Protein AF-A0A1M7YTX8-F1 (afdb_monomer_lite)

Sequence (116 aa):
MAKPPSSPSHSTALLPSEAAMLLPDNISVSIRGGKRIVEGYNNEGEKIVIETTINNVSSNTNNGFRSQSMTICDKLTVEERRDLVHEMYNEEGLTQTEIAKRLGVSQKTISNDLLS

InterPro domains:
  IPR001387 Cro/C1-type, helix-turn-helix domain [PS50943] (85-112)
  IPR007630 RNA polymerase sigma-70 region 4 [PF04545] (81-111)
  IPR010982 Lambda repressor-like, DNA-binding domain superfamily [SSF47413] (82-113)

pLDDT: mean 72.74, std 18.19, range [40.84, 97.31]

Radius of gyration: 20.07 Å; chains: 1; bounding box: 37×45×53 Å

Foldseek 3Di:
DDDDDDDPPPDPDDDPLRVVQPPPVFWDWDDDPQKIWIWGADSVRHIDIDIDGRPPPDPDDDPDDDDDDDDDDPDDDLVRLLVVLCCCCPPVVDDLVVSCVVNVHDSVSSVVSPVD

Secondary structure (DSSP, 8-state):
-PPPPPPP----SPPHHHHHHTSTTT-EEEEETTEEEEEEE-TTS-EEEEEEE-----SS----------PPPP---HHHHHHHHHHHHHTS---HHHHHHHHTS-HHHHHHHTT-

Organism: NCBI:txid1117707

Structure (mmCIF, N/CA/C/O backbone):
data_AF-A0A1M7YTX8-F1
#
_entry.id   AF-A0A1M7YTX8-F1
#
loop_
_atom_site.group_PDB
_atom_site.id
_atom_site.type_symbol
_atom_site.label_atom_id
_atom_site.label_alt_id
_atom_site.label_comp_id
_atom_site.label_asym_id
_atom_site.label_entity_id
_atom_site.label_seq_id
_atom_site.pdbx_PDB_ins_code
_atom_site.Cartn_x
_atom_site.Cartn_y
_atom_site.Cartn_z
_atom_site.occupancy
_atom_site.B_iso_or_equiv
_atom_site.auth_seq_id
_atom_site.auth_comp_id
_atom_site.auth_asym_id
_atom_site.auth_atom_id
_atom_site.pdbx_PDB_model_num
ATOM 1 N N . MET A 1 1 ? -7.696 34.373 27.602 1.00 47.12 1 MET A N 1
ATOM 2 C CA . MET A 1 1 ? -8.181 33.894 26.288 1.00 47.12 1 MET A CA 1
ATOM 3 C C . MET A 1 1 ? -7.073 33.042 25.689 1.00 47.12 1 MET A C 1
ATOM 5 O O . MET A 1 1 ? -5.994 33.574 25.467 1.00 47.12 1 MET A O 1
ATOM 9 N N . ALA A 1 2 ? -7.277 31.730 25.559 1.00 47.91 2 ALA A N 1
ATOM 10 C CA . ALA A 1 2 ? -6.274 30.818 25.004 1.00 47.91 2 ALA A CA 1
ATOM 11 C C . ALA A 1 2 ? -6.311 30.868 23.466 1.00 47.91 2 ALA A C 1
ATOM 13 O O . ALA A 1 2 ? -7.390 30.927 22.877 1.00 47.91 2 ALA A O 1
ATOM 14 N N . LYS A 1 3 ? -5.136 30.895 22.830 1.00 46.19 3 LYS A N 1
ATOM 15 C CA . LYS A 1 3 ? -4.979 30.899 21.368 1.00 46.19 3 LYS A CA 1
ATOM 16 C C . LYS A 1 3 ? -5.351 29.507 20.825 1.00 46.19 3 LYS A C 1
ATOM 18 O O . LYS A 1 3 ? -4.926 28.525 21.433 1.00 46.19 3 LYS A O 1
ATOM 23 N N . PRO A 1 4 ? -6.135 29.393 19.737 1.00 49.41 4 PRO A N 1
ATOM 24 C CA . PRO A 1 4 ? -6.479 28.090 19.175 1.00 49.41 4 PRO A CA 1
ATOM 25 C C . PRO A 1 4 ? -5.220 27.379 18.645 1.00 49.41 4 PRO A C 1
ATOM 27 O O . PRO A 1 4 ? -4.297 28.061 18.180 1.00 49.41 4 PRO A O 1
ATOM 30 N N . PRO A 1 5 ? -5.161 26.037 18.719 1.00 48.78 5 PRO A N 1
ATOM 31 C CA . PRO A 1 5 ? -4.052 25.270 18.168 1.00 48.78 5 PRO A CA 1
ATOM 32 C C . PRO A 1 5 ? -3.981 25.487 16.652 1.00 48.78 5 PRO A C 1
ATOM 34 O O . PRO A 1 5 ? -4.990 25.429 15.951 1.00 48.78 5 PRO A O 1
ATOM 37 N N . SER A 1 6 ? -2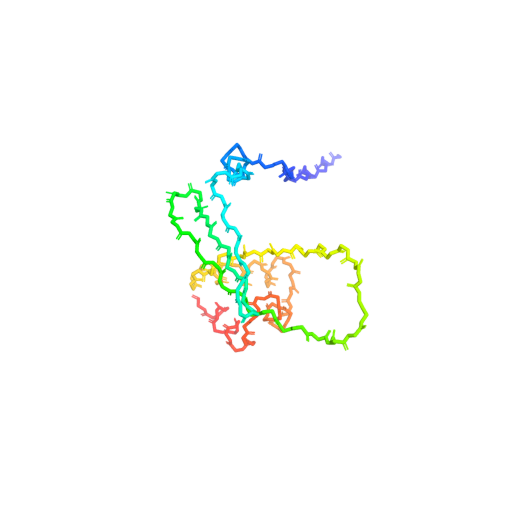.785 25.789 16.152 1.00 48.56 6 SER A N 1
ATOM 38 C CA . SER A 1 6 ? -2.514 25.917 14.722 1.00 48.56 6 SER A CA 1
ATOM 39 C C . SER A 1 6 ? -2.620 24.547 14.059 1.00 48.56 6 SER A C 1
ATOM 41 O O . SER A 1 6 ? -1.831 23.659 14.379 1.00 48.56 6 SER A O 1
ATOM 43 N N . SER A 1 7 ? -3.566 24.384 13.136 1.00 47.56 7 SER A N 1
ATOM 44 C CA . SER A 1 7 ? -3.673 23.188 12.299 1.00 47.56 7 SER A CA 1
ATOM 45 C C . SER A 1 7 ? -2.378 22.976 11.501 1.00 47.56 7 SER A C 1
ATOM 47 O O . SER A 1 7 ? -1.881 23.942 10.911 1.00 47.56 7 SER A O 1
ATOM 49 N N . PRO A 1 8 ? -1.820 21.754 11.442 1.00 45.25 8 PRO A N 1
ATOM 50 C CA . PRO A 1 8 ? -0.684 21.473 10.579 1.00 45.25 8 PRO A CA 1
ATOM 51 C C . PRO A 1 8 ? -1.114 21.623 9.115 1.00 45.25 8 PRO A C 1
ATOM 53 O O . PRO A 1 8 ? -2.045 20.975 8.635 1.00 45.25 8 PRO A O 1
ATOM 56 N N . SER A 1 9 ? -0.452 22.537 8.407 1.00 45.31 9 SER A N 1
ATOM 57 C CA . SER A 1 9 ? -0.633 22.753 6.974 1.00 45.31 9 SER A CA 1
ATOM 58 C C . SER A 1 9 ? 0.057 21.620 6.216 1.00 45.31 9 SER A C 1
ATOM 60 O O . SER A 1 9 ? 1.204 21.760 5.797 1.00 45.31 9 SER A O 1
ATOM 62 N N . HIS A 1 10 ? -0.625 20.489 6.049 1.00 40.84 10 HIS A N 1
ATOM 63 C CA . HIS A 1 10 ? -0.174 19.443 5.135 1.00 40.84 10 HIS A CA 1
ATOM 64 C C . HIS A 1 10 ? -0.371 19.948 3.703 1.00 40.84 10 HIS A C 1
ATOM 66 O O . HIS A 1 10 ? -1.485 20.005 3.186 1.00 40.84 10 HIS A O 1
ATOM 72 N N . SER A 1 11 ? 0.722 20.399 3.092 1.00 44.53 11 SER A N 1
ATOM 73 C CA . SER A 1 11 ? 0.757 20.770 1.681 1.00 44.53 11 SER A CA 1
ATOM 74 C C . SER A 1 11 ? 0.370 19.561 0.828 1.00 44.53 11 SER A C 1
ATOM 76 O O . SER A 1 11 ? 0.998 18.515 0.925 1.00 44.53 11 SER A O 1
ATOM 78 N N . THR A 1 12 ? -0.640 19.708 -0.030 1.00 52.41 12 THR A N 1
ATOM 79 C CA . THR A 1 12 ? -0.988 18.733 -1.080 1.00 52.41 12 THR A CA 1
ATOM 80 C C . THR A 1 12 ? -0.157 18.917 -2.354 1.00 52.41 12 THR A C 1
ATOM 82 O O . THR A 1 12 ? -0.441 18.288 -3.371 1.00 52.41 12 THR A O 1
ATOM 85 N N . ALA A 1 13 ? 0.817 19.831 -2.348 1.00 56.03 13 ALA A N 1
ATOM 86 C CA . ALA A 1 13 ? 1.682 20.058 -3.495 1.00 56.03 13 ALA A CA 1
ATOM 87 C C . ALA A 1 13 ? 2.746 18.959 -3.578 1.00 56.03 13 ALA A C 1
ATOM 89 O O . ALA A 1 13 ? 3.433 18.699 -2.592 1.00 56.03 13 ALA A O 1
ATOM 90 N N . LEU A 1 14 ? 2.885 18.370 -4.768 1.00 55.81 14 LEU A N 1
ATOM 91 C CA . LEU A 1 14 ? 3.946 17.414 -5.064 1.00 55.81 14 LEU A CA 1
ATOM 92 C C . LEU A 1 14 ? 5.313 18.072 -4.869 1.00 55.81 14 LEU A C 1
ATOM 94 O O . LEU A 1 14 ? 5.547 19.203 -5.314 1.00 55.81 14 LEU A O 1
ATOM 98 N N . LEU A 1 15 ? 6.225 17.344 -4.241 1.00 70.44 15 LEU A N 1
ATOM 99 C CA . LEU A 1 15 ? 7.632 17.690 -4.200 1.00 70.44 15 LEU A CA 1
ATOM 100 C C . LEU A 1 15 ? 8.207 17.697 -5.628 1.00 70.44 15 LEU A C 1
ATOM 102 O O . LEU A 1 15 ? 7.736 16.966 -6.502 1.00 70.44 15 LEU A O 1
ATOM 106 N N . PRO A 1 16 ? 9.265 18.482 -5.892 1.00 68.00 16 PRO A N 1
ATOM 107 C CA . PRO A 1 16 ? 9.908 18.507 -7.206 1.00 68.00 16 PRO A CA 1
ATOM 108 C C . PRO A 1 16 ? 10.374 17.127 -7.697 1.00 68.00 16 PRO A C 1
ATOM 110 O O . PRO A 1 16 ? 10.324 16.862 -8.896 1.00 68.00 16 PRO A O 1
ATOM 113 N N . SER A 1 17 ? 10.785 16.241 -6.782 1.00 59.97 17 SER A N 1
ATOM 114 C CA . SER A 1 17 ? 11.129 14.847 -7.090 1.00 59.97 17 SER A CA 1
ATOM 115 C C . SER A 1 17 ? 9.914 14.051 -7.570 1.00 59.97 17 SER A C 1
ATOM 117 O O . SER A 1 17 ? 9.990 13.391 -8.600 1.00 59.97 17 SER A O 1
ATOM 119 N N . GLU A 1 18 ? 8.771 14.192 -6.896 1.00 58.19 18 GLU A N 1
ATOM 120 C CA . GLU A 1 18 ? 7.511 13.539 -7.268 1.00 58.19 18 GLU A CA 1
ATOM 121 C C . GLU A 1 18 ? 6.988 14.054 -8.618 1.00 58.19 18 GLU A C 1
ATOM 123 O O . GLU A 1 18 ? 6.512 13.284 -9.451 1.00 58.19 18 GLU A O 1
ATOM 128 N N . ALA A 1 19 ? 7.134 15.354 -8.887 1.00 64.12 19 ALA A N 1
ATOM 129 C CA . ALA A 1 19 ? 6.775 15.943 -10.175 1.00 64.12 19 ALA A CA 1
ATOM 130 C C . ALA A 1 19 ? 7.674 15.445 -11.324 1.00 64.12 19 ALA A C 1
ATOM 132 O O . ALA A 1 19 ? 7.191 15.243 -12.439 1.00 64.12 19 ALA A O 1
ATOM 133 N N . ALA A 1 20 ? 8.964 15.208 -11.065 1.00 62.69 20 ALA A N 1
ATOM 134 C CA . ALA A 1 20 ? 9.908 14.682 -12.053 1.00 62.69 20 ALA A CA 1
ATOM 135 C C . ALA A 1 20 ? 9.636 13.211 -12.425 1.00 62.69 20 ALA A C 1
ATOM 137 O O . ALA A 1 20 ? 9.949 12.783 -13.539 1.00 62.69 20 ALA A O 1
ATOM 138 N N . MET A 1 21 ? 9.012 12.442 -11.529 1.00 56.25 21 MET A N 1
ATOM 139 C CA . MET A 1 21 ? 8.574 11.071 -11.817 1.00 56.25 21 MET A CA 1
ATOM 140 C C . MET A 1 21 ? 7.440 11.041 -12.844 1.00 56.25 21 MET A C 1
ATOM 142 O O . MET A 1 21 ? 7.345 10.090 -13.607 1.00 56.25 21 MET A O 1
ATOM 146 N N . LEU A 1 22 ? 6.615 12.090 -12.923 1.00 56.59 22 LEU A N 1
ATOM 147 C CA . LEU A 1 22 ? 5.528 12.205 -13.904 1.00 56.59 22 LEU A CA 1
ATOM 148 C C . LEU A 1 22 ? 6.015 12.577 -15.313 1.00 56.59 22 LEU A C 1
ATOM 150 O O . LEU A 1 22 ? 5.196 12.697 -16.229 1.00 56.59 22 LEU A O 1
ATOM 154 N N . LEU A 1 23 ? 7.325 12.777 -15.505 1.00 59.34 23 LEU A N 1
ATOM 155 C CA . LEU A 1 23 ? 7.879 12.977 -16.837 1.00 59.34 23 LEU A CA 1
ATOM 156 C C . LEU A 1 23 ? 7.697 11.688 -17.657 1.00 59.34 23 LEU A C 1
ATOM 158 O O . LEU A 1 23 ? 8.020 10.602 -17.170 1.00 59.34 23 LEU A O 1
ATOM 162 N N . PRO A 1 24 ? 7.202 11.791 -18.903 1.00 55.69 24 PRO A N 1
ATOM 163 C CA . PRO A 1 24 ? 6.803 10.643 -19.721 1.00 55.69 24 PRO A CA 1
ATOM 164 C C . PRO A 1 24 ? 7.938 9.648 -20.006 1.00 55.69 24 PRO A C 1
ATOM 166 O O . PRO A 1 24 ? 7.662 8.508 -20.364 1.00 55.69 24 PRO A O 1
ATOM 169 N N . ASP A 1 25 ? 9.194 10.053 -19.805 1.00 61.44 25 ASP A N 1
ATOM 170 C CA . ASP A 1 25 ? 10.375 9.218 -20.035 1.00 61.44 25 ASP A CA 1
ATOM 171 C C . ASP A 1 25 ? 10.741 8.336 -18.823 1.00 61.44 25 ASP A C 1
ATOM 173 O O . ASP A 1 25 ? 11.516 7.391 -18.962 1.00 61.44 25 ASP A O 1
ATOM 177 N N . ASN A 1 26 ? 10.172 8.612 -17.641 1.00 65.50 26 ASN A N 1
ATOM 178 C CA . ASN A 1 26 ? 10.487 7.914 -16.387 1.00 65.50 26 ASN A CA 1
ATOM 179 C C . ASN A 1 26 ? 9.441 6.868 -15.982 1.00 65.50 26 ASN A C 1
ATOM 181 O O . ASN A 1 26 ? 9.687 6.092 -15.057 1.00 65.50 26 ASN A O 1
ATOM 185 N N . ILE A 1 27 ? 8.287 6.839 -16.655 1.00 70.81 27 ILE A N 1
ATOM 186 C CA . ILE A 1 27 ? 7.209 5.881 -16.398 1.00 70.81 27 ILE A CA 1
ATOM 187 C C . ILE A 1 27 ? 6.814 5.200 -17.706 1.00 70.81 27 ILE A C 1
ATOM 189 O O . ILE A 1 27 ? 6.398 5.841 -18.667 1.00 70.81 27 ILE A O 1
ATOM 193 N N . SER A 1 28 ? 6.870 3.872 -17.714 1.00 75.81 28 SER A N 1
ATOM 194 C CA . SER A 1 28 ? 6.384 3.032 -18.808 1.00 75.81 28 SER A CA 1
ATOM 195 C C . SER A 1 28 ? 5.122 2.302 -18.365 1.00 75.81 28 SER A C 1
ATOM 197 O O . SER A 1 28 ? 5.079 1.693 -17.296 1.00 75.81 28 SER A O 1
ATOM 199 N N . VAL A 1 29 ? 4.080 2.334 -19.198 1.00 77.69 29 VAL A N 1
ATOM 200 C CA . VAL A 1 29 ? 2.866 1.536 -18.995 1.00 77.69 29 VAL A CA 1
ATOM 201 C C . VAL A 1 29 ? 2.666 0.632 -20.199 1.00 77.69 29 VAL A C 1
ATOM 203 O O . VAL A 1 29 ? 2.536 1.099 -21.329 1.00 77.69 29 VAL A O 1
ATOM 206 N N . SER A 1 30 ? 2.582 -0.676 -19.960 1.00 76.12 30 SER A N 1
ATOM 207 C CA . SER A 1 30 ? 2.268 -1.655 -20.999 1.00 76.12 30 SER A CA 1
ATOM 208 C C . SER A 1 30 ? 1.071 -2.521 -20.616 1.00 76.12 30 SER A C 1
ATOM 210 O O . SER A 1 30 ? 0.842 -2.830 -19.448 1.00 76.12 30 SER A O 1
ATOM 212 N N . ILE A 1 31 ? 0.270 -2.901 -21.615 1.00 73.69 31 ILE A N 1
ATOM 213 C CA . ILE A 1 31 ? -0.873 -3.802 -21.444 1.00 73.69 31 ILE A CA 1
ATOM 214 C C . ILE A 1 31 ? -0.724 -4.949 -22.439 1.00 73.69 31 ILE A C 1
ATOM 216 O O . ILE A 1 31 ? -0.774 -4.732 -23.650 1.00 73.69 31 ILE A O 1
ATOM 220 N N . ARG A 1 32 ? -0.528 -6.174 -21.944 1.00 72.00 32 ARG A N 1
ATOM 221 C CA . ARG A 1 32 ? -0.392 -7.384 -22.772 1.00 72.00 32 ARG A CA 1
ATOM 222 C C . ARG A 1 32 ? -1.063 -8.569 -22.089 1.00 72.00 32 ARG A C 1
ATOM 224 O O . ARG A 1 32 ? -0.914 -8.756 -20.889 1.00 72.00 32 ARG A O 1
ATOM 231 N N . GLY A 1 33 ? -1.811 -9.370 -22.850 1.00 67.75 33 GLY A N 1
ATOM 232 C CA . GLY A 1 33 ? -2.391 -10.628 -22.355 1.00 67.75 33 GLY A CA 1
ATOM 233 C C . GLY A 1 33 ? -3.290 -10.483 -21.119 1.00 67.75 33 GLY A C 1
ATOM 234 O O . GLY A 1 33 ? -3.252 -11.337 -20.243 1.00 67.75 33 GLY A O 1
ATOM 235 N N . GLY A 1 34 ? -4.046 -9.384 -21.002 1.00 72.25 34 GLY A N 1
ATOM 236 C CA . GLY A 1 34 ? -4.882 -9.118 -19.823 1.00 72.25 34 GLY A CA 1
ATOM 237 C C . GLY A 1 34 ? -4.106 -8.671 -18.579 1.00 72.25 34 GLY A C 1
ATOM 238 O O . GLY A 1 34 ? -4.695 -8.553 -17.509 1.00 72.25 34 GLY A O 1
ATOM 239 N N . LYS A 1 35 ? -2.807 -8.387 -18.698 1.00 72.94 35 LYS A N 1
ATOM 240 C CA . LYS A 1 35 ? -1.973 -7.827 -17.632 1.00 72.94 35 LYS A CA 1
ATOM 241 C C . LYS A 1 35 ? -1.595 -6.388 -17.952 1.00 72.94 35 LYS A C 1
ATOM 243 O O . LYS A 1 35 ? -1.303 -6.068 -19.105 1.00 72.94 35 LYS A O 1
ATOM 248 N N . ARG A 1 36 ? -1.596 -5.533 -16.932 1.00 78.62 36 ARG A N 1
ATOM 249 C CA . ARG A 1 36 ? -1.014 -4.188 -16.959 1.00 78.62 36 ARG A CA 1
ATOM 250 C C . ARG A 1 36 ?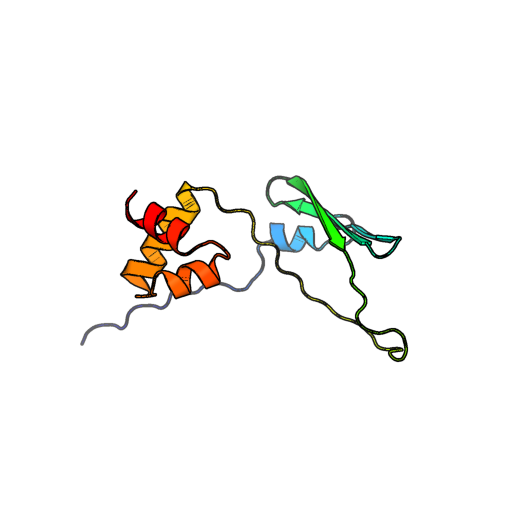 0.304 -4.227 -16.203 1.00 78.62 36 ARG A C 1
ATOM 252 O O . ARG A 1 36 ? 0.333 -4.726 -15.083 1.00 78.62 36 ARG A O 1
ATOM 259 N N . ILE A 1 37 ? 1.352 -3.688 -16.803 1.00 78.06 37 ILE A N 1
ATOM 260 C CA . ILE A 1 37 ? 2.655 -3.512 -16.171 1.00 78.06 37 ILE A CA 1
ATOM 261 C C . ILE A 1 37 ? 2.936 -2.016 -16.145 1.00 78.06 37 ILE A C 1
ATOM 263 O O . ILE A 1 37 ? 2.869 -1.364 -17.188 1.00 78.06 37 ILE A O 1
ATOM 267 N N . VAL A 1 38 ? 3.214 -1.488 -14.958 1.00 83.06 38 VAL A N 1
ATOM 268 C CA . VAL A 1 38 ? 3.700 -0.123 -14.753 1.00 83.06 38 VAL A CA 1
ATOM 269 C C . VAL A 1 38 ? 5.134 -0.224 -14.265 1.00 83.06 38 VAL A C 1
ATOM 271 O O . VAL A 1 38 ? 5.395 -0.889 -13.267 1.00 83.06 38 VAL A O 1
ATOM 274 N N . GLU A 1 39 ? 6.054 0.408 -14.974 1.00 79.69 39 GLU A N 1
ATOM 275 C CA . GLU A 1 39 ? 7.457 0.502 -14.592 1.00 79.69 39 GLU A CA 1
ATOM 276 C C . GLU A 1 39 ? 7.800 1.963 -14.326 1.00 79.69 39 GLU A C 1
ATOM 278 O O . GLU A 1 39 ? 7.374 2.843 -15.073 1.00 79.69 39 GLU A O 1
ATOM 283 N N . GLY A 1 40 ? 8.588 2.211 -13.290 1.00 81.12 40 GLY A N 1
ATOM 284 C CA . GLY A 1 40 ? 9.122 3.530 -12.979 1.00 81.12 40 GLY A CA 1
ATOM 285 C C . GLY A 1 40 ? 10.255 3.431 -11.971 1.00 81.12 40 GLY A C 1
ATOM 286 O O . GLY A 1 40 ? 10.808 2.351 -11.766 1.00 81.12 40 GLY A O 1
ATOM 287 N N . TYR A 1 41 ? 10.581 4.545 -11.331 1.00 75.69 41 TYR A N 1
ATOM 288 C CA . TYR A 1 41 ? 11.588 4.617 -10.275 1.00 75.69 41 TYR A CA 1
ATOM 289 C C . TYR A 1 41 ? 10.963 5.207 -9.010 1.00 75.69 41 TYR A C 1
ATOM 291 O O . TYR A 1 41 ? 10.036 5.995 -9.152 1.00 75.69 41 TYR A O 1
ATOM 299 N N . ASN A 1 42 ? 11.410 4.830 -7.807 1.00 71.94 42 ASN A N 1
ATOM 300 C CA . ASN A 1 42 ? 11.018 5.486 -6.550 1.00 71.94 42 ASN A CA 1
ATOM 301 C C . ASN A 1 42 ? 11.872 6.750 -6.289 1.00 71.94 42 ASN A C 1
ATOM 303 O O . ASN A 1 42 ? 12.736 7.108 -7.092 1.00 71.94 42 ASN A O 1
ATOM 307 N N . ASN A 1 43 ? 11.637 7.436 -5.165 1.00 63.25 43 ASN A N 1
ATOM 308 C CA . ASN A 1 43 ? 12.376 8.653 -4.788 1.00 63.25 43 ASN A CA 1
ATOM 309 C C . ASN A 1 43 ? 13.878 8.419 -4.536 1.00 63.25 43 ASN A C 1
ATOM 311 O O . ASN A 1 43 ? 14.652 9.374 -4.541 1.00 63.25 43 ASN A O 1
ATOM 315 N N . GLU A 1 44 ? 14.292 7.169 -4.339 1.00 70.75 44 GLU A N 1
ATOM 316 C CA . GLU A 1 44 ? 15.689 6.765 -4.157 1.00 70.75 44 GLU A CA 1
ATOM 317 C C . GLU A 1 44 ? 16.361 6.382 -5.489 1.00 70.75 44 GLU A C 1
ATOM 319 O O . GLU A 1 44 ? 17.558 6.102 -5.535 1.00 70.75 44 GLU A O 1
ATOM 324 N N . GLY A 1 45 ? 15.611 6.409 -6.599 1.00 67.38 45 GLY A N 1
ATOM 325 C CA . GLY A 1 45 ? 16.090 6.018 -7.924 1.00 67.38 45 GLY A CA 1
ATOM 326 C C . GLY A 1 45 ? 16.061 4.508 -8.174 1.00 67.38 45 GLY A C 1
ATOM 327 O O . GLY A 1 45 ? 16.640 4.040 -9.156 1.00 67.38 45 GLY A O 1
ATOM 328 N N . GLU A 1 46 ? 15.392 3.727 -7.327 1.00 72.06 46 GLU A N 1
ATOM 329 C CA . GLU A 1 46 ? 15.239 2.283 -7.506 1.00 72.06 46 GLU A CA 1
ATOM 330 C C . GLU A 1 46 ? 14.092 1.966 -8.463 1.00 72.06 46 GLU A C 1
ATOM 332 O O . GLU A 1 46 ? 13.022 2.567 -8.387 1.00 72.06 46 GLU A O 1
ATOM 337 N N . LYS A 1 47 ? 14.281 0.985 -9.354 1.00 79.75 47 LYS A N 1
ATOM 338 C CA . LYS A 1 47 ? 13.245 0.598 -10.318 1.00 79.75 47 LYS A CA 1
ATOM 339 C C . LYS A 1 47 ? 12.096 -0.138 -9.621 1.00 79.75 47 LYS A C 1
ATOM 341 O O . LYS A 1 47 ? 12.295 -1.211 -9.057 1.00 79.75 47 LYS A O 1
ATOM 346 N N . ILE A 1 48 ? 10.879 0.371 -9.782 1.00 77.25 48 ILE A N 1
ATOM 347 C CA . ILE A 1 48 ? 9.638 -0.261 -9.330 1.00 77.25 48 ILE A CA 1
ATOM 348 C C . ILE A 1 48 ? 8.890 -0.832 -10.535 1.00 77.25 48 ILE A C 1
ATOM 350 O O . ILE A 1 48 ? 8.726 -0.164 -11.556 1.00 77.25 48 ILE A O 1
ATOM 354 N N . VAL A 1 49 ? 8.424 -2.078 -10.414 1.00 79.50 49 VAL A N 1
ATOM 355 C CA . VAL A 1 49 ? 7.592 -2.749 -11.422 1.00 79.50 49 VAL A CA 1
ATOM 356 C C . VAL A 1 49 ? 6.330 -3.272 -10.754 1.00 79.50 49 VAL A C 1
ATOM 358 O O . VAL A 1 49 ? 6.392 -4.113 -9.859 1.00 79.50 49 VAL A O 1
ATOM 361 N N . ILE A 1 50 ? 5.179 -2.793 -11.210 1.00 78.19 50 ILE A N 1
ATOM 362 C CA . ILE A 1 50 ? 3.869 -3.198 -10.708 1.00 78.19 50 ILE A CA 1
ATOM 363 C C . ILE A 1 50 ? 3.141 -3.955 -11.807 1.00 78.19 50 ILE A C 1
ATOM 365 O O . ILE A 1 50 ? 2.765 -3.387 -12.832 1.00 78.19 50 ILE A O 1
ATOM 369 N N . GLU A 1 51 ? 2.913 -5.243 -11.569 1.00 76.94 51 GLU A N 1
ATOM 370 C CA . GLU A 1 51 ? 2.054 -6.071 -12.406 1.00 76.94 51 GLU A CA 1
ATOM 371 C C . GLU A 1 51 ? 0.652 -6.140 -11.796 1.00 76.94 51 GLU A C 1
ATOM 373 O O . GLU A 1 51 ? 0.466 -6.470 -10.626 1.00 76.94 51 GLU A O 1
ATOM 378 N N . THR A 1 52 ? -0.364 -5.844 -12.597 1.00 72.75 52 THR A N 1
ATOM 379 C CA . THR A 1 52 ? -1.770 -5.966 -12.210 1.00 72.75 52 THR A CA 1
ATOM 380 C C . THR A 1 52 ? -2.509 -6.816 -13.231 1.00 72.75 52 THR A C 1
ATOM 382 O O . THR A 1 52 ? -2.435 -6.573 -14.437 1.00 72.75 52 THR A O 1
ATOM 385 N N . THR A 1 53 ? -3.269 -7.801 -12.756 1.00 75.00 53 THR A N 1
ATOM 386 C CA . THR A 1 53 ? -4.166 -8.576 -13.621 1.00 75.00 53 THR A CA 1
ATOM 387 C C . THR A 1 53 ? -5.444 -7.781 -13.871 1.00 75.00 53 THR A C 1
ATOM 389 O O . THR A 1 53 ? -6.142 -7.390 -12.936 1.00 75.00 53 THR A O 1
ATOM 392 N N . ILE A 1 54 ? -5.767 -7.542 -15.140 1.00 68.81 54 ILE A N 1
ATOM 393 C CA . ILE A 1 54 ? -7.012 -6.896 -15.551 1.00 68.81 54 ILE A CA 1
ATOM 394 C C . ILE A 1 54 ? -8.089 -7.978 -15.655 1.00 68.81 54 ILE A C 1
ATOM 396 O O . ILE A 1 54 ? -8.292 -8.585 -16.707 1.00 68.81 54 ILE A O 1
ATOM 400 N N . ASN A 1 55 ? -8.825 -8.191 -14.567 1.00 62.94 55 ASN A N 1
ATOM 401 C CA . ASN A 1 55 ? -10.058 -8.971 -14.611 1.00 62.94 55 ASN A CA 1
ATOM 402 C C . ASN A 1 55 ? -11.146 -8.108 -15.263 1.00 62.94 55 ASN A C 1
ATOM 404 O O . ASN A 1 55 ? -11.818 -7.315 -14.601 1.00 62.94 55 ASN A O 1
ATOM 408 N N . ASN A 1 56 ? -11.286 -8.209 -16.586 1.00 59.81 56 ASN A N 1
ATOM 409 C CA . ASN A 1 56 ? -12.38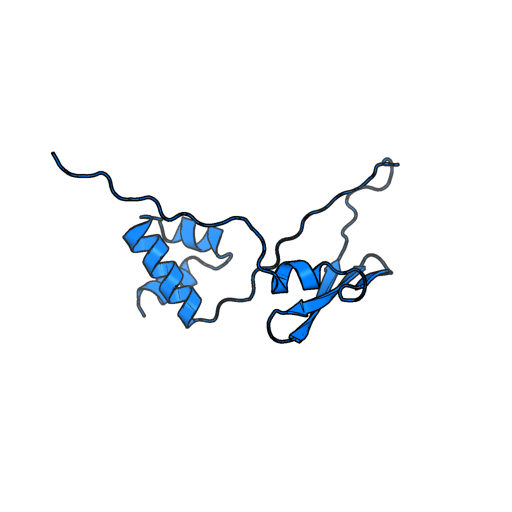7 -7.582 -17.312 1.00 59.81 56 ASN A CA 1
ATOM 410 C C . ASN A 1 56 ? -13.705 -8.247 -16.895 1.00 59.81 56 ASN A C 1
ATOM 412 O O . ASN A 1 56 ? -14.115 -9.254 -17.467 1.00 59.81 56 ASN A O 1
ATOM 416 N N . VAL A 1 57 ? -14.386 -7.683 -15.897 1.00 53.47 57 VAL A N 1
ATOM 417 C CA . VAL A 1 57 ? -15.772 -8.055 -15.621 1.00 53.47 57 VAL A CA 1
ATOM 418 C C . VAL A 1 57 ? -16.646 -7.389 -16.691 1.00 53.47 57 VAL A C 1
ATOM 420 O O . VAL A 1 57 ? -16.796 -6.169 -16.720 1.00 53.47 57 VAL A O 1
ATOM 423 N N . SER A 1 58 ? -17.191 -8.234 -17.569 1.00 51.38 58 SER A N 1
ATOM 424 C CA . SER A 1 58 ? -18.117 -7.975 -18.682 1.00 51.38 58 SER A CA 1
ATOM 425 C C . SER A 1 58 ? -17.505 -7.555 -20.032 1.00 51.38 58 SER A C 1
ATOM 427 O O . SER A 1 58 ? -17.172 -6.397 -20.295 1.00 51.38 58 SER A O 1
ATOM 429 N N . SER A 1 59 ? -17.482 -8.535 -20.934 1.00 54.22 59 SER A N 1
ATOM 430 C CA . SER A 1 59 ? -17.690 -8.387 -22.371 1.00 54.22 59 SER A CA 1
ATOM 431 C C . SER A 1 59 ? -19.143 -7.966 -22.638 1.00 54.22 59 SER A C 1
ATOM 433 O O . SER A 1 59 ? -20.044 -8.761 -22.379 1.00 54.22 59 SER A O 1
ATOM 435 N N . ASN A 1 60 ? -19.383 -6.739 -23.116 1.00 52.66 60 ASN A N 1
ATOM 436 C CA . ASN A 1 60 ? -20.173 -6.515 -24.346 1.00 52.66 60 ASN A CA 1
ATOM 437 C C . ASN A 1 60 ? -20.556 -5.069 -24.657 1.00 52.66 60 ASN A C 1
ATOM 439 O O . ASN A 1 60 ? -20.992 -4.811 -25.770 1.00 52.66 60 ASN A O 1
ATOM 443 N N . THR A 1 61 ? -20.345 -4.096 -23.784 1.00 53.75 61 THR A N 1
ATOM 444 C CA . THR A 1 61 ? -20.596 -2.697 -24.160 1.00 53.75 61 THR A CA 1
ATOM 445 C C . THR A 1 61 ? -19.685 -1.809 -23.349 1.00 53.75 61 THR A C 1
ATOM 447 O O . THR A 1 61 ? -19.873 -1.752 -22.142 1.00 53.75 61 THR A O 1
ATOM 450 N N . ASN A 1 62 ? -18.701 -1.154 -23.972 1.00 49.69 62 ASN A N 1
ATOM 451 C CA . ASN A 1 62 ? -18.218 0.168 -23.554 1.00 49.69 62 ASN A CA 1
ATOM 452 C C . ASN A 1 62 ? -17.128 0.672 -24.515 1.00 49.69 62 ASN A C 1
ATOM 454 O O . ASN A 1 62 ? -15.945 0.413 -24.317 1.00 49.69 62 ASN A O 1
ATOM 458 N N . ASN A 1 63 ? -17.532 1.472 -25.507 1.00 49.41 63 ASN A N 1
ATOM 459 C CA . ASN A 1 63 ? -16.654 2.380 -26.263 1.00 49.41 63 ASN A CA 1
ATOM 460 C C . ASN A 1 63 ? -16.313 3.635 -25.424 1.00 49.41 63 ASN A C 1
ATOM 462 O O . ASN A 1 63 ? -16.389 4.760 -25.910 1.00 49.41 63 ASN A O 1
ATOM 466 N N . GLY A 1 64 ? -16.037 3.462 -24.131 1.00 46.88 64 GLY A N 1
ATOM 467 C CA . GLY A 1 64 ? -15.849 4.558 -23.183 1.00 46.88 64 GLY A CA 1
ATOM 468 C C . GLY A 1 64 ? -14.392 4.701 -22.761 1.00 46.88 64 GLY A C 1
ATOM 469 O O . GLY A 1 64 ? -13.734 3.707 -22.454 1.00 46.88 64 GLY A O 1
ATOM 470 N N . PHE A 1 65 ? -13.910 5.945 -22.702 1.00 44.53 65 PHE A N 1
ATOM 471 C CA . PHE A 1 65 ? -12.665 6.302 -22.021 1.00 44.53 65 PHE A CA 1
ATOM 472 C C . PHE A 1 65 ? -12.692 5.748 -20.587 1.00 44.53 65 PHE A C 1
ATOM 474 O O . PHE A 1 65 ? -13.577 6.081 -19.799 1.00 44.53 65 PHE A O 1
ATOM 481 N N . ARG A 1 66 ? -11.740 4.868 -20.257 1.00 54.03 66 ARG A N 1
ATOM 482 C CA . ARG A 1 66 ? -11.588 4.285 -18.919 1.00 54.03 66 ARG A CA 1
ATOM 483 C C . ARG A 1 66 ? -10.408 4.943 -18.217 1.00 54.03 66 ARG A C 1
ATOM 485 O O . ARG A 1 66 ? -9.262 4.660 -18.549 1.00 54.03 66 ARG A O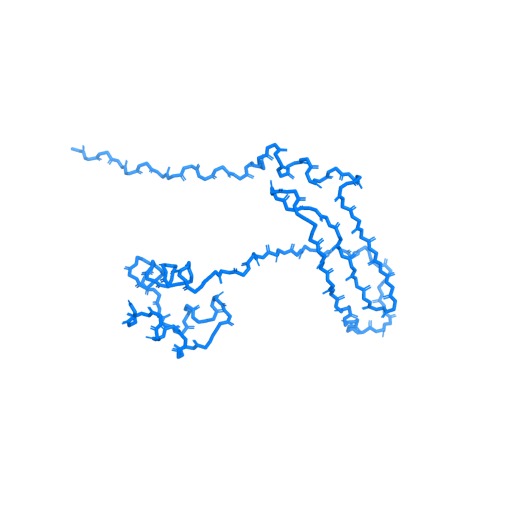 1
ATOM 492 N N . SER A 1 67 ? -10.710 5.771 -17.223 1.00 46.31 67 SER A N 1
ATOM 493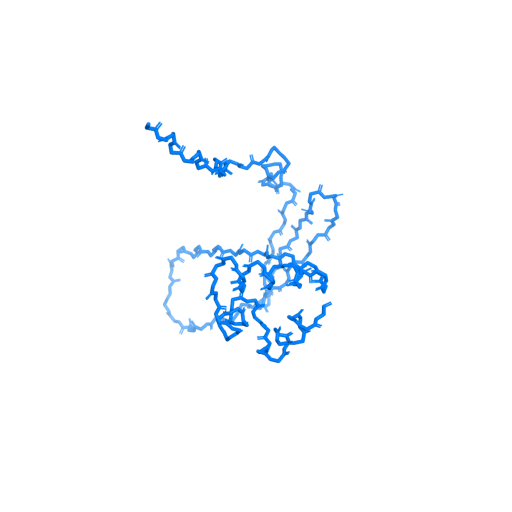 C CA . SER A 1 67 ? -9.733 6.266 -16.253 1.00 46.31 67 SER A CA 1
ATOM 494 C C . SER A 1 67 ? -9.747 5.375 -15.009 1.00 46.31 67 SER A C 1
ATOM 496 O O . SER A 1 67 ? -10.816 4.997 -14.529 1.00 46.31 67 SER A O 1
ATOM 498 N N . GLN A 1 68 ? -8.570 5.007 -14.508 1.00 53.66 68 GLN A N 1
ATOM 499 C CA . GLN A 1 68 ? -8.390 4.311 -13.233 1.00 53.66 68 GLN A CA 1
ATOM 500 C C . GLN A 1 68 ? -7.219 4.958 -12.498 1.00 53.66 68 GLN A C 1
ATOM 502 O O . GLN A 1 68 ? -6.113 4.990 -13.032 1.00 53.66 68 GLN A O 1
ATOM 507 N N . SER A 1 69 ? -7.460 5.424 -11.275 1.00 45.38 69 SER A N 1
ATOM 508 C CA . SER A 1 69 ? -6.409 5.861 -10.354 1.00 45.38 69 SER A CA 1
ATOM 509 C C . SER A 1 69 ? -6.013 4.690 -9.457 1.00 45.38 69 SER A C 1
ATOM 511 O O . SER A 1 69 ? -6.885 3.977 -8.960 1.00 45.38 69 SER A O 1
ATOM 513 N N . MET A 1 70 ? -4.714 4.485 -9.255 1.00 49.19 70 MET A N 1
ATOM 514 C CA . MET A 1 70 ? -4.184 3.479 -8.336 1.00 49.19 70 MET A CA 1
ATOM 515 C C . MET A 1 70 ? -3.190 4.148 -7.394 1.00 49.19 70 MET A C 1
ATOM 517 O O . MET A 1 70 ? -2.282 4.836 -7.850 1.00 49.19 70 MET A O 1
ATOM 521 N N . THR A 1 71 ? -3.368 3.927 -6.096 1.00 46.31 71 THR A N 1
ATOM 522 C CA . THR A 1 71 ? -2.422 4.337 -5.058 1.00 46.31 71 THR A CA 1
ATOM 523 C C . THR A 1 71 ? -1.640 3.100 -4.644 1.00 46.31 71 THR A C 1
ATOM 525 O O . THR A 1 71 ? -2.238 2.110 -4.221 1.00 46.31 71 THR A O 1
ATOM 528 N N . ILE A 1 72 ? -0.320 3.133 -4.815 1.00 49.41 72 ILE A N 1
ATOM 529 C CA . ILE A 1 72 ? 0.582 2.121 -4.264 1.00 49.41 72 ILE A CA 1
ATOM 530 C C . ILE A 1 72 ? 1.091 2.690 -2.945 1.00 49.41 72 ILE A C 1
ATOM 532 O O . ILE A 1 72 ? 1.699 3.754 -2.939 1.00 49.41 72 ILE A O 1
ATOM 536 N N . CYS A 1 73 ? 0.801 2.006 -1.844 1.00 52.72 73 CYS A N 1
ATOM 537 C CA . CYS A 1 73 ? 1.481 2.257 -0.582 1.00 52.72 73 CYS A CA 1
ATOM 538 C C . CYS A 1 73 ? 2.609 1.233 -0.470 1.00 52.72 73 CYS A C 1
ATOM 540 O O . CYS A 1 73 ? 2.369 0.041 -0.700 1.00 52.72 73 CYS A O 1
ATOM 542 N N . ASP A 1 74 ? 3.814 1.682 -0.128 1.00 62.12 74 ASP A N 1
ATOM 543 C CA . ASP A 1 74 ? 4.910 0.773 0.192 1.00 62.12 74 ASP A CA 1
ATOM 544 C C . ASP A 1 74 ? 4.509 -0.159 1.344 1.00 62.12 74 ASP A C 1
ATOM 546 O O . ASP A 1 74 ? 3.676 0.171 2.197 1.00 62.12 74 ASP A O 1
ATOM 550 N N . LYS A 1 75 ? 5.065 -1.376 1.348 1.00 73.44 75 LYS A N 1
ATOM 551 C CA . LYS A 1 75 ? 4.849 -2.300 2.463 1.00 73.44 75 LYS A CA 1
ATOM 552 C C . LYS A 1 75 ? 5.534 -1.723 3.695 1.00 73.44 75 LYS A C 1
ATOM 554 O O . LYS A 1 75 ? 6.757 -1.702 3.738 1.00 73.44 75 LYS A O 1
ATOM 559 N N . LEU A 1 76 ? 4.742 -1.353 4.699 1.00 77.62 76 LEU A N 1
ATOM 560 C CA . LEU A 1 76 ? 5.258 -1.016 6.022 1.00 77.62 76 LEU A CA 1
ATOM 561 C C . LEU A 1 76 ? 6.113 -2.174 6.552 1.00 77.62 76 LEU A C 1
ATOM 563 O O . LEU A 1 76 ? 5.711 -3.347 6.485 1.00 77.62 76 LEU A O 1
ATOM 567 N N . THR A 1 77 ? 7.267 -1.837 7.114 1.00 88.25 77 THR A N 1
ATOM 568 C CA . THR A 1 77 ? 8.028 -2.740 7.979 1.00 88.25 77 THR A CA 1
ATOM 569 C C . THR A 1 77 ? 7.175 -3.159 9.184 1.00 88.25 77 THR A C 1
ATOM 571 O O . THR A 1 77 ? 6.076 -2.646 9.430 1.00 88.25 77 THR A O 1
ATOM 574 N N . VAL A 1 78 ? 7.633 -4.161 9.936 1.00 89.00 78 VAL A N 1
ATOM 575 C CA . VAL A 1 78 ? 6.902 -4.602 11.135 1.00 89.00 78 VAL A CA 1
ATOM 576 C C . VAL A 1 78 ? 6.877 -3.490 12.181 1.00 89.00 78 VAL A C 1
ATOM 578 O O . VAL A 1 78 ? 5.843 -3.286 12.812 1.00 89.00 78 VAL A O 1
ATOM 581 N N . GLU A 1 79 ? 7.980 -2.766 12.315 1.00 90.50 79 GLU A N 1
ATOM 582 C CA . GLU A 1 79 ? 8.173 -1.649 13.230 1.00 90.50 79 GLU A CA 1
ATOM 583 C C . GLU A 1 79 ? 7.262 -0.472 12.861 1.00 90.50 79 GLU A C 1
ATOM 585 O O . GLU A 1 79 ? 6.450 -0.063 13.684 1.00 90.50 79 GLU A O 1
ATOM 590 N N . GLU A 1 80 ? 7.272 -0.022 11.602 1.00 90.81 80 GLU A N 1
ATOM 591 C CA . GLU A 1 80 ? 6.390 1.071 11.158 1.00 90.81 80 GLU A CA 1
ATOM 592 C C . GLU A 1 80 ? 4.907 0.717 11.313 1.00 90.81 80 GLU A C 1
ATOM 594 O O . GLU A 1 80 ? 4.090 1.562 11.681 1.00 90.81 80 GLU A O 1
ATOM 599 N N . ARG A 1 81 ? 4.530 -0.546 11.058 1.00 93.69 81 ARG A N 1
ATOM 600 C CA . ARG A 1 81 ? 3.148 -0.987 11.282 1.00 93.69 81 ARG A CA 1
ATOM 601 C C . ARG A 1 81 ? 2.778 -0.910 12.763 1.00 93.69 81 ARG A C 1
ATOM 603 O O . ARG A 1 81 ? 1.648 -0.539 13.057 1.00 93.69 81 ARG A O 1
ATOM 610 N N . ARG A 1 82 ? 3.682 -1.263 13.682 1.00 95.19 82 ARG A N 1
ATOM 611 C CA . ARG A 1 82 ? 3.426 -1.196 15.132 1.00 95.19 82 ARG A CA 1
ATOM 612 C C . ARG A 1 82 ? 3.226 0.235 15.600 1.00 95.19 82 ARG A C 1
ATOM 614 O O . ARG A 1 82 ? 2.231 0.495 16.271 1.00 95.19 82 ARG A O 1
ATOM 621 N N . ASP A 1 83 ? 4.104 1.145 15.193 1.00 94.44 83 ASP A N 1
ATOM 622 C CA . ASP A 1 83 ? 3.995 2.564 15.546 1.00 94.44 83 ASP A CA 1
ATOM 623 C C . ASP A 1 83 ? 2.646 3.131 15.083 1.00 94.44 83 ASP A C 1
ATOM 625 O O . ASP A 1 83 ? 1.894 3.700 15.877 1.00 94.44 83 ASP A O 1
ATOM 629 N N . LEU A 1 84 ? 2.274 2.848 13.832 1.00 93.06 84 LEU A N 1
ATOM 630 C CA . LEU A 1 84 ? 0.996 3.267 13.260 1.00 93.06 84 LEU A CA 1
ATOM 631 C C . LEU A 1 84 ? -0.210 2.633 13.977 1.00 93.06 84 LEU A C 1
ATOM 633 O O . LEU A 1 84 ? -1.241 3.276 14.168 1.00 93.06 84 LEU A O 1
ATOM 637 N N . VAL A 1 85 ? -0.102 1.366 14.389 1.00 96.62 85 VAL A N 1
ATOM 638 C CA . VAL A 1 85 ? -1.139 0.684 15.178 1.00 96.62 85 VAL A CA 1
ATOM 639 C C . VAL A 1 85 ? -1.322 1.358 16.540 1.00 96.62 85 VAL A C 1
ATOM 641 O O . VAL A 1 85 ? -2.465 1.538 16.967 1.00 96.62 85 VAL A O 1
ATOM 644 N N . HIS A 1 86 ? -0.238 1.756 17.210 1.00 96.38 86 HIS A N 1
ATOM 645 C CA . HIS A 1 86 ? -0.311 2.472 18.484 1.00 96.38 86 HIS A CA 1
ATOM 646 C C . HIS A 1 86 ? -0.905 3.873 18.335 1.00 96.38 86 HIS A C 1
ATOM 648 O O . HIS A 1 86 ? -1.732 4.250 19.165 1.00 96.38 86 HIS A O 1
ATOM 654 N N . GLU A 1 87 ? -0.544 4.612 17.287 1.00 95.62 87 GLU A N 1
ATOM 655 C CA . GLU A 1 87 ? -1.136 5.918 16.969 1.00 95.62 87 GLU A CA 1
ATOM 656 C C . GLU A 1 87 ? -2.651 5.787 16.741 1.00 95.62 87 GLU A C 1
ATOM 658 O O . GLU A 1 87 ? -3.455 6.407 17.440 1.00 95.62 87 GLU A O 1
ATOM 663 N N . MET A 1 88 ? -3.071 4.882 15.850 1.00 95.50 88 MET A N 1
ATOM 664 C CA . MET A 1 88 ? -4.490 4.665 15.546 1.00 95.50 88 MET A CA 1
ATOM 665 C C . MET A 1 88 ? -5.301 4.210 16.769 1.00 95.50 88 MET A C 1
ATOM 667 O O . MET A 1 88 ? -6.470 4.570 16.916 1.00 95.50 88 MET A O 1
ATOM 671 N N . TYR A 1 89 ? -4.709 3.399 17.645 1.00 96.75 89 TYR A N 1
ATOM 672 C CA . TYR A 1 89 ? -5.398 2.891 18.828 1.00 96.75 89 TYR A CA 1
ATOM 673 C C . TYR A 1 89 ? -5.491 3.937 19.946 1.00 96.75 89 TYR A C 1
ATOM 675 O O . TYR A 1 89 ? -6.554 4.108 20.540 1.00 96.75 89 TYR A O 1
ATOM 683 N N . ASN A 1 90 ? -4.392 4.636 20.241 1.00 95.00 90 ASN A N 1
ATOM 684 C CA . ASN A 1 90 ? -4.310 5.545 21.386 1.00 95.00 90 ASN A CA 1
ATOM 685 C C . ASN A 1 90 ? -4.779 6.966 21.060 1.00 95.00 90 ASN A C 1
ATOM 687 O O . ASN A 1 90 ? -5.393 7.608 21.911 1.00 95.00 90 ASN A O 1
ATOM 691 N N . GLU A 1 91 ? -4.478 7.461 19.860 1.00 94.00 91 GLU A N 1
ATOM 692 C CA . GLU A 1 91 ? -4.737 8.850 19.471 1.00 94.00 91 GLU A CA 1
ATOM 693 C C . GLU A 1 91 ? -6.043 8.981 18.686 1.00 94.00 91 GLU A C 1
ATOM 695 O O . GLU A 1 91 ? -6.881 9.820 19.020 1.00 94.00 91 GLU A O 1
ATOM 700 N N . GLU A 1 92 ? -6.261 8.118 17.687 1.00 93.25 92 GLU A N 1
ATOM 701 C CA . GLU A 1 92 ? -7.517 8.108 16.917 1.00 93.25 92 GLU A CA 1
ATOM 702 C C . GLU A 1 92 ? -8.653 7.356 17.640 1.00 93.25 92 GLU A C 1
ATOM 704 O O . GLU A 1 92 ? -9.821 7.505 17.276 1.00 93.25 92 GLU A O 1
ATOM 709 N N . GLY A 1 93 ? -8.336 6.556 18.666 1.00 94.94 93 GLY A N 1
ATOM 710 C CA . GLY A 1 93 ? -9.318 5.797 19.448 1.00 94.94 93 GLY A CA 1
ATOM 711 C C . GLY A 1 93 ? -10.001 4.668 18.669 1.00 94.94 93 GLY A C 1
ATOM 712 O O . GLY A 1 93 ? -11.119 4.270 19.010 1.00 94.94 93 GLY A O 1
ATOM 713 N N . LEU A 1 94 ? -9.366 4.167 17.606 1.00 96.31 94 LEU A N 1
ATOM 714 C CA . LEU A 1 94 ? -9.919 3.116 16.757 1.00 96.31 94 LEU A CA 1
ATOM 715 C C . LEU A 1 94 ? -9.861 1.749 17.440 1.00 96.31 94 LEU A C 1
ATOM 717 O O . LEU A 1 94 ? -8.910 1.395 18.139 1.00 96.31 94 LEU A O 1
ATOM 721 N N . THR A 1 95 ? -10.861 0.915 17.170 1.00 97.19 95 THR A N 1
ATOM 722 C CA . THR A 1 95 ? -10.853 -0.476 17.626 1.00 97.19 95 THR A CA 1
ATOM 723 C C . THR A 1 95 ? -9.874 -1.319 16.808 1.00 97.19 95 THR A C 1
ATOM 725 O O . THR A 1 95 ? -9.633 -1.073 15.625 1.00 97.19 95 THR A O 1
ATOM 728 N N . GLN A 1 96 ? -9.364 -2.406 17.394 1.00 96.50 96 GLN A N 1
ATOM 729 C CA . GLN A 1 96 ? -8.436 -3.310 16.698 1.00 96.50 96 GLN A CA 1
ATOM 730 C C . GLN A 1 96 ? -9.009 -3.873 15.385 1.00 96.50 96 GLN A C 1
ATOM 732 O O . GLN A 1 96 ? -8.268 -4.112 14.435 1.00 96.50 96 GLN A O 1
ATOM 737 N N . THR A 1 97 ? -10.329 -4.073 15.313 1.00 97.19 97 THR A N 1
ATOM 738 C CA . THR A 1 97 ? -11.022 -4.539 14.102 1.00 97.19 97 THR A CA 1
ATOM 739 C C . THR A 1 97 ? -11.027 -3.478 13.001 1.00 97.19 97 THR A C 1
ATOM 741 O O . THR A 1 97 ? -10.849 -3.809 11.828 1.00 97.19 97 THR A O 1
ATOM 744 N N . GLU A 1 98 ? -11.210 -2.205 13.354 1.00 92.50 98 GLU A N 1
ATOM 745 C CA . GLU A 1 98 ? -11.158 -1.090 12.402 1.00 92.50 98 GLU A CA 1
ATOM 746 C C . GLU A 1 98 ? -9.740 -0.891 11.869 1.00 92.50 98 GLU A C 1
ATOM 748 O O . GLU A 1 98 ? -9.552 -0.777 10.656 1.00 92.50 98 GLU A O 1
ATOM 753 N N . ILE A 1 99 ? -8.744 -0.957 12.753 1.00 95.81 99 ILE A N 1
ATOM 754 C CA . ILE A 1 99 ? -7.324 -0.881 12.390 1.00 95.81 99 ILE A CA 1
ATOM 755 C C . ILE A 1 99 ? -6.951 -2.039 11.456 1.00 95.81 99 ILE A C 1
ATOM 757 O O . ILE A 1 99 ? -6.378 -1.822 10.389 1.00 95.81 99 ILE A O 1
ATOM 761 N N . ALA A 1 100 ? -7.355 -3.269 11.790 1.00 92.94 100 ALA A N 1
ATOM 762 C CA . ALA A 1 100 ? -7.118 -4.450 10.959 1.00 92.94 100 ALA A CA 1
ATOM 763 C C . ALA A 1 100 ? -7.689 -4.282 9.543 1.00 92.94 100 ALA A C 1
ATOM 765 O O . ALA A 1 100 ? -7.016 -4.577 8.553 1.00 92.94 100 ALA A O 1
ATOM 766 N N . LYS A 1 101 ? -8.912 -3.748 9.440 1.00 91.38 101 LYS A N 1
ATOM 767 C CA . LYS A 1 101 ? -9.563 -3.467 8.157 1.00 91.38 101 LYS A CA 1
ATOM 768 C C . LYS A 1 101 ? -8.829 -2.386 7.361 1.00 91.38 101 LYS A C 1
ATOM 770 O O . LYS A 1 101 ? -8.738 -2.506 6.143 1.00 91.38 101 LYS A O 1
ATOM 775 N N . ARG A 1 102 ? -8.310 -1.353 8.030 1.00 90.19 102 ARG A N 1
ATOM 776 C CA . ARG A 1 102 ? -7.596 -0.232 7.397 1.00 90.19 102 ARG A CA 1
ATOM 777 C C . ARG A 1 102 ? -6.222 -0.644 6.869 1.00 90.19 102 ARG A C 1
ATOM 779 O O . ARG A 1 102 ? -5.850 -0.228 5.779 1.00 90.19 102 ARG A O 1
ATOM 786 N N . LEU A 1 103 ? -5.515 -1.498 7.608 1.00 89.69 103 LEU A N 1
ATOM 787 C CA . LEU A 1 103 ? -4.175 -1.982 7.255 1.00 89.69 103 LEU A CA 1
ATOM 788 C C . LEU A 1 103 ? -4.184 -3.277 6.430 1.00 89.69 103 LEU A C 1
ATOM 790 O O . LEU A 1 103 ? -3.133 -3.737 5.994 1.00 89.69 103 LEU A O 1
ATOM 794 N N . GLY A 1 104 ? -5.353 -3.884 6.215 1.00 89.56 104 GLY A N 1
ATOM 795 C CA . GLY A 1 104 ? -5.480 -5.112 5.428 1.00 89.56 104 GLY A CA 1
ATOM 796 C C . GLY A 1 104 ? -4.826 -6.333 6.083 1.00 89.56 104 GLY A C 1
ATOM 797 O O . GLY A 1 104 ? -4.351 -7.226 5.382 1.00 89.56 104 GLY A O 1
ATOM 798 N N . VAL A 1 105 ? -4.793 -6.386 7.417 1.00 92.19 105 VAL A N 1
ATOM 799 C CA . VAL A 1 105 ? -4.220 -7.497 8.196 1.00 92.19 105 VAL A CA 1
ATOM 800 C C . VAL A 1 105 ? -5.273 -8.149 9.090 1.00 92.19 105 VAL A C 1
ATOM 802 O O . VAL A 1 105 ? -6.409 -7.692 9.192 1.00 92.19 105 VAL A O 1
ATOM 805 N N . SER A 1 106 ? -4.916 -9.254 9.749 1.00 95.50 106 SER A N 1
ATOM 806 C CA . SER A 1 106 ? -5.820 -9.899 10.704 1.00 95.50 106 SER A CA 1
ATOM 807 C C . SER A 1 106 ? -5.909 -9.104 12.011 1.00 95.50 106 SER A C 1
ATOM 809 O O . SER A 1 106 ? -4.919 -8.525 12.453 1.00 95.50 106 SER A O 1
ATOM 811 N N . GLN A 1 107 ? -7.055 -9.144 12.697 1.00 96.31 107 GLN A N 1
ATOM 812 C CA . GLN A 1 107 ? -7.177 -8.538 14.032 1.00 96.31 107 GLN A CA 1
ATOM 813 C C . GLN A 1 107 ? -6.186 -9.153 15.037 1.00 96.31 107 GLN A C 1
ATOM 815 O O . GLN A 1 107 ? -5.663 -8.446 15.893 1.00 96.31 107 GLN A O 1
ATOM 820 N N . LYS A 1 108 ? -5.829 -10.434 14.872 1.00 96.75 108 LYS A N 1
ATOM 821 C CA . LYS A 1 108 ? -4.761 -11.082 15.646 1.00 96.75 108 LYS A CA 1
ATOM 822 C C . LYS A 1 108 ? -3.395 -10.417 15.434 1.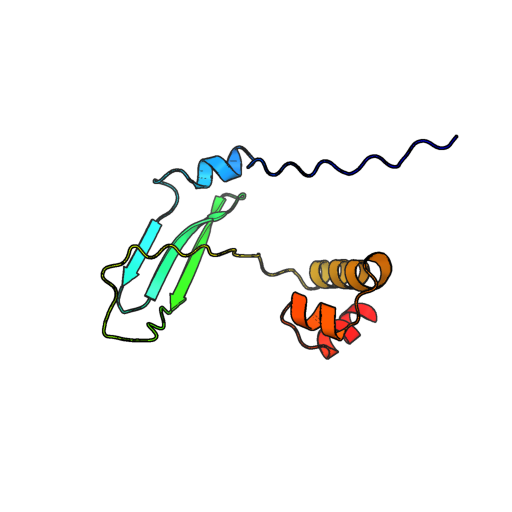00 96.75 108 LYS A C 1
ATOM 824 O O . LYS A 1 108 ? -2.637 -10.292 16.387 1.00 96.75 108 LYS A O 1
ATOM 829 N N . THR A 1 109 ? -3.084 -9.989 14.210 1.00 95.81 109 THR A N 1
ATOM 830 C CA . THR A 1 109 ? -1.855 -9.236 13.910 1.00 95.81 109 THR A CA 1
ATOM 831 C C . THR A 1 109 ? -1.829 -7.935 14.704 1.00 95.81 109 THR A C 1
ATOM 833 O O . THR A 1 109 ? -0.846 -7.674 15.383 1.00 95.81 109 THR A O 1
ATOM 836 N N . ILE A 1 110 ? -2.942 -7.195 14.716 1.00 97.31 110 ILE A N 1
ATOM 837 C CA . ILE A 1 110 ? -3.074 -5.952 15.490 1.00 97.31 110 ILE A CA 1
ATOM 838 C C . ILE A 1 110 ? -2.923 -6.206 16.991 1.00 97.31 110 ILE A C 1
ATOM 840 O O . ILE A 1 110 ? -2.204 -5.484 17.670 1.00 97.31 110 ILE A O 1
ATOM 844 N N . SER A 1 111 ? -3.545 -7.267 17.511 1.00 96.94 111 SER A N 1
ATOM 845 C CA . SER A 1 111 ? -3.394 -7.643 18.918 1.00 96.94 111 SER A CA 1
ATOM 846 C C . SER A 1 111 ? -1.943 -7.949 19.288 1.00 96.94 111 SER A C 1
ATOM 848 O O . SER A 1 111 ? -1.536 -7.621 20.394 1.00 96.94 111 SER A O 1
ATOM 850 N N . ASN A 1 112 ? -1.179 -8.595 18.404 1.00 96.19 112 ASN A N 1
ATOM 851 C CA . ASN A 1 112 ? 0.238 -8.861 18.646 1.00 96.19 112 ASN A CA 1
ATOM 852 C C . ASN A 1 112 ? 1.075 -7.581 18.569 1.00 96.19 112 ASN A C 1
ATOM 854 O O . ASN A 1 112 ? 2.001 -7.423 19.355 1.00 96.19 112 ASN A O 1
ATOM 858 N N . ASP A 1 113 ? 0.756 -6.695 17.625 1.00 95.38 113 ASP A N 1
ATOM 859 C CA . ASP A 1 113 ? 1.466 -5.431 17.446 1.00 95.38 113 ASP A CA 1
ATOM 860 C C . ASP A 1 113 ? 1.265 -4.505 18.661 1.00 95.38 113 ASP A C 1
ATOM 862 O O . ASP A 1 113 ? 2.231 -3.898 19.095 1.00 95.38 113 ASP A O 1
ATOM 866 N N . LEU A 1 114 ? 0.077 -4.492 19.284 1.00 93.50 114 LEU A N 1
ATOM 867 C CA . LEU A 1 114 ? -0.209 -3.722 20.511 1.00 93.50 114 LEU A CA 1
ATOM 868 C C . LEU A 1 114 ? 0.426 -4.283 21.797 1.00 93.50 114 LEU A C 1
ATOM 870 O O . LEU A 1 114 ? 0.425 -3.601 22.821 1.00 93.50 114 LEU A O 1
ATOM 874 N N . LEU A 1 115 ? 0.871 -5.543 21.784 1.00 92.12 115 LEU A N 1
ATOM 875 C CA . LEU A 1 115 ? 1.534 -6.193 22.924 1.00 92.12 115 LEU A CA 1
ATOM 876 C C . LEU A 1 115 ? 3.059 -6.039 22.888 1.00 92.12 115 LEU A C 1
ATOM 878 O O . LEU A 1 115 ? 3.719 -6.419 23.859 1.00 92.12 115 LEU A O 1
ATOM 882 N N . SER A 1 116 ? 3.597 -5.594 21.750 1.00 75.88 116 SER A N 1
ATOM 883 C CA . SER A 1 116 ? 5.032 -5.434 21.521 1.00 75.88 116 SER A CA 1
ATOM 884 C C . SER A 1 116 ? 5.553 -4.112 22.063 1.00 75.88 116 SER A C 1
ATOM 886 O O . SER A 1 116 ? 6.798 -4.061 22.186 1.00 75.88 116 SER A O 1
#